Protein AF-A0A0Q5XQ16-F1 (afdb_monomer)

pLDDT: mean 74.92, std 11.75, range [42.72, 89.62]

Mean predicted aligned error: 15.64 Å

Structure (mmCIF, N/CA/C/O backbone):
data_AF-A0A0Q5XQ16-F1
#
_entry.id   AF-A0A0Q5XQ16-F1
#
loop_
_atom_site.group_PDB
_atom_site.id
_atom_site.type_symbol
_atom_site.label_atom_id
_atom_site.label_alt_id
_atom_site.label_comp_id
_atom_site.label_asym_id
_atom_site.label_entity_id
_atom_site.label_seq_id
_atom_site.pdbx_PDB_ins_code
_atom_site.Cartn_x
_atom_site.Cartn_y
_atom_site.Cartn_z
_atom_site.occupancy
_atom_site.B_iso_or_equiv
_atom_site.auth_seq_id
_atom_site.auth_comp_id
_atom_site.auth_asym_id
_atom_site.auth_atom_id
_atom_site.pdbx_PDB_model_num
ATOM 1 N N . MET A 1 1 ? -32.746 3.750 -24.068 1.00 51.59 1 MET A N 1
ATOM 2 C CA . MET A 1 1 ? -31.946 3.164 -22.970 1.00 51.59 1 MET A CA 1
ATOM 3 C C . MET A 1 1 ? -31.772 4.240 -21.916 1.00 51.59 1 MET A C 1
ATOM 5 O O . MET A 1 1 ? -31.330 5.321 -22.278 1.00 51.59 1 MET A O 1
ATOM 9 N N . GLN A 1 2 ? -32.197 4.005 -20.672 1.00 56.28 2 GLN A N 1
ATOM 10 C CA . GLN A 1 2 ? -31.946 4.974 -19.602 1.00 56.28 2 GLN A CA 1
ATOM 11 C C . GLN A 1 2 ? -30.434 5.040 -19.318 1.00 56.28 2 GLN A C 1
ATOM 13 O O . GLN A 1 2 ? -29.777 3.993 -19.353 1.00 56.28 2 GLN A O 1
ATOM 18 N N . PRO A 1 3 ? -29.868 6.236 -19.089 1.00 57.44 3 PRO A N 1
ATOM 19 C CA . PRO A 1 3 ? -28.460 6.374 -18.745 1.00 57.44 3 PRO A CA 1
ATOM 20 C C . PRO A 1 3 ? -28.181 5.654 -17.421 1.00 57.44 3 PRO A C 1
ATOM 22 O O . PRO A 1 3 ? -28.906 5.827 -16.442 1.00 57.44 3 PRO A O 1
ATOM 25 N N . LYS A 1 4 ? -27.141 4.815 -17.404 1.00 72.31 4 LYS A N 1
ATOM 26 C CA . LYS A 1 4 ? -26.694 4.118 -16.195 1.00 72.31 4 LYS A CA 1
ATOM 27 C C . LYS A 1 4 ? -26.033 5.133 -15.267 1.00 72.31 4 LYS A C 1
ATOM 29 O O . LYS A 1 4 ? -25.063 5.778 -15.659 1.00 72.31 4 LYS A O 1
ATOM 34 N N . TYR A 1 5 ? -26.566 5.276 -14.059 1.00 75.00 5 TYR A N 1
ATOM 35 C CA . TYR A 1 5 ? -25.925 6.040 -12.996 1.00 75.00 5 TYR A CA 1
ATOM 36 C C . TYR A 1 5 ? -24.895 5.155 -12.291 1.00 75.00 5 TYR A C 1
ATOM 38 O O . TYR A 1 5 ? -25.221 4.043 -11.875 1.00 75.00 5 TYR A O 1
ATOM 46 N N . PHE A 1 6 ? -23.669 5.657 -12.164 1.00 72.94 6 PHE A N 1
ATOM 47 C CA . PHE A 1 6 ? -22.601 5.010 -11.412 1.00 72.94 6 PHE A CA 1
ATOM 48 C C . PHE A 1 6 ? -22.315 5.863 -10.172 1.00 72.94 6 PHE A C 1
ATOM 50 O O . PHE A 1 6 ? -21.921 7.022 -10.329 1.00 72.94 6 PHE A O 1
ATOM 57 N N . PRO A 1 7 ? -22.548 5.347 -8.954 1.00 75.19 7 PRO A N 1
ATOM 58 C CA . PRO A 1 7 ? -22.198 6.072 -7.742 1.00 75.19 7 PRO A CA 1
ATOM 59 C C . PRO A 1 7 ? -20.679 6.242 -7.661 1.00 75.19 7 PRO A C 1
ATOM 61 O O . PRO A 1 7 ? -19.922 5.356 -8.056 1.00 75.19 7 PRO A O 1
ATOM 64 N N . ASN A 1 8 ? -20.236 7.388 -7.147 1.00 72.25 8 ASN A N 1
ATOM 65 C CA . ASN A 1 8 ? -18.822 7.615 -6.883 1.00 72.25 8 ASN A CA 1
ATOM 66 C C . ASN A 1 8 ? -18.423 6.825 -5.630 1.00 72.25 8 ASN A C 1
ATOM 68 O O . ASN A 1 8 ? -18.862 7.167 -4.533 1.00 72.25 8 ASN A O 1
ATOM 72 N N . ILE A 1 9 ? -17.633 5.769 -5.815 1.00 74.19 9 ILE A N 1
ATOM 73 C CA . ILE A 1 9 ? -17.096 4.940 -4.736 1.00 74.19 9 ILE A CA 1
ATOM 74 C C . ILE A 1 9 ? -15.613 5.279 -4.609 1.00 74.19 9 ILE A C 1
ATOM 76 O O . ILE A 1 9 ? -14.864 5.127 -5.573 1.00 74.19 9 ILE A O 1
ATOM 80 N N . THR A 1 10 ? -15.196 5.766 -3.443 1.00 67.50 10 THR A N 1
ATOM 81 C CA . THR A 1 10 ? -13.794 6.127 -3.190 1.00 67.50 10 THR A CA 1
ATOM 82 C C . THR A 1 10 ? -12.999 4.939 -2.648 1.00 67.50 10 THR A C 1
ATOM 84 O O . THR A 1 10 ? -13.558 4.048 -2.011 1.00 67.50 10 THR A O 1
ATOM 87 N N . GLU A 1 11 ? -11.678 4.937 -2.849 1.00 58.88 11 GLU A N 1
ATOM 88 C CA . GLU A 1 11 ? -10.779 3.890 -2.327 1.00 58.88 11 GLU A CA 1
ATOM 89 C C . GLU A 1 11 ? -10.905 3.725 -0.800 1.00 58.88 11 GLU A C 1
ATOM 91 O O . GLU A 1 11 ? -10.972 2.603 -0.301 1.00 58.88 11 GLU A O 1
ATOM 96 N N . ASP A 1 12 ? -11.066 4.830 -0.063 1.00 58.03 12 ASP A N 1
ATOM 97 C CA . ASP A 1 12 ? -11.301 4.832 1.389 1.00 58.03 12 ASP A CA 1
ATOM 98 C C . ASP A 1 12 ? -12.569 4.065 1.800 1.00 58.03 12 ASP A C 1
ATOM 100 O O . ASP A 1 12 ? -12.596 3.391 2.833 1.00 58.03 12 ASP A O 1
ATOM 104 N N . GLN A 1 13 ? -13.633 4.143 0.996 1.00 72.12 13 GLN A N 1
ATOM 105 C CA . GLN A 1 13 ? -14.878 3.421 1.264 1.00 72.12 13 GLN A CA 1
ATOM 106 C C . GLN A 1 13 ? -14.692 1.916 1.058 1.00 72.12 13 GLN A C 1
ATOM 108 O O . GLN A 1 13 ? -15.182 1.121 1.858 1.00 72.12 13 GLN A O 1
ATOM 113 N N . ILE A 1 14 ? -13.926 1.525 0.037 1.00 72.44 14 ILE A N 1
ATOM 114 C CA . ILE A 1 14 ? -13.592 0.121 -0.229 1.00 72.44 14 ILE A CA 1
ATOM 115 C C . ILE A 1 14 ? -12.706 -0.428 0.903 1.00 72.44 14 ILE A C 1
ATOM 117 O O . ILE A 1 14 ? -12.944 -1.534 1.389 1.00 72.44 14 ILE A O 1
ATOM 121 N N . LEU A 1 15 ? -11.735 0.358 1.385 1.00 60.81 15 LEU A N 1
ATOM 122 C CA . LEU A 1 15 ? -10.867 0.014 2.521 1.00 60.81 15 LEU A CA 1
ATOM 123 C C . LEU A 1 15 ? -11.667 -0.301 3.789 1.00 60.81 15 LEU A C 1
ATOM 125 O O . LEU A 1 15 ? -11.427 -1.315 4.451 1.00 60.81 15 LEU A O 1
ATOM 129 N N . LEU A 1 16 ? -12.638 0.553 4.116 1.00 70.94 16 LEU A N 1
ATOM 130 C CA . LEU A 1 16 ? -13.516 0.361 5.269 1.00 70.94 16 LEU A CA 1
ATOM 131 C C . LEU A 1 16 ? -14.350 -0.917 5.136 1.00 70.94 16 LEU A C 1
ATOM 133 O O . LEU A 1 16 ? -14.426 -1.698 6.084 1.00 70.94 16 LEU A O 1
ATOM 137 N N . MET A 1 17 ? -14.930 -1.160 3.958 1.00 80.12 17 MET A N 1
ATOM 138 C CA . MET A 1 17 ? -15.731 -2.360 3.698 1.00 80.12 17 MET A CA 1
ATOM 139 C C . MET A 1 17 ? -14.894 -3.642 3.805 1.00 80.12 17 MET A C 1
ATOM 141 O O . MET A 1 17 ? -15.342 -4.617 4.412 1.00 80.12 17 MET A O 1
ATOM 145 N N . ASN A 1 18 ? -13.660 -3.638 3.296 1.00 74.50 18 ASN A N 1
ATOM 146 C CA . ASN A 1 18 ? -12.765 -4.792 3.392 1.00 74.50 18 ASN A CA 1
ATOM 147 C C . ASN A 1 18 ? -12.318 -5.078 4.822 1.00 74.50 18 ASN A C 1
ATOM 149 O O . ASN A 1 18 ? -12.327 -6.238 5.233 1.00 74.50 18 ASN A O 1
ATOM 153 N N . ARG A 1 19 ? -12.012 -4.043 5.615 1.00 73.88 19 ARG A N 1
ATOM 154 C CA . ARG A 1 19 ? -11.683 -4.221 7.036 1.00 73.88 19 ARG A CA 1
ATOM 155 C C . ARG A 1 19 ? -12.818 -4.909 7.791 1.00 73.88 19 ARG A C 1
ATOM 157 O O . ARG A 1 19 ? -12.563 -5.865 8.512 1.00 73.88 19 ARG A O 1
ATOM 164 N N . VAL A 1 20 ? -14.057 -4.451 7.603 1.00 80.69 20 VAL A N 1
ATOM 165 C CA . VAL A 1 20 ? -15.229 -5.049 8.262 1.00 80.69 20 VAL A CA 1
ATOM 166 C C . VAL A 1 20 ? -15.417 -6.500 7.829 1.00 80.69 20 VAL A C 1
ATOM 168 O O . VAL A 1 20 ? -15.588 -7.376 8.670 1.00 80.69 20 VAL A O 1
ATOM 171 N N . THR A 1 21 ? -15.317 -6.770 6.527 1.00 80.94 21 THR A N 1
ATOM 172 C CA . THR A 1 21 ? -15.449 -8.130 5.982 1.00 80.94 21 THR A CA 1
ATOM 173 C C . THR A 1 21 ? -14.389 -9.076 6.565 1.00 80.94 21 THR A C 1
ATOM 175 O O . THR A 1 21 ? -14.695 -10.217 6.908 1.00 80.94 21 THR A O 1
ATOM 178 N N . ARG A 1 22 ? -13.158 -8.589 6.758 1.00 74.19 22 ARG A N 1
ATOM 179 C CA . ARG A 1 22 ? -12.059 -9.339 7.379 1.00 74.19 22 ARG A CA 1
ATOM 180 C C . ARG A 1 22 ? -12.289 -9.600 8.865 1.00 74.19 22 ARG A C 1
ATOM 182 O O . ARG A 1 22 ? -12.138 -10.735 9.301 1.00 74.19 22 ARG A O 1
ATOM 189 N N . SER A 1 23 ? -12.727 -8.598 9.626 1.00 78.31 23 SER A N 1
ATOM 190 C CA . SER A 1 23 ? -13.041 -8.779 11.048 1.00 78.31 23 SER A CA 1
ATOM 191 C C . SER A 1 23 ? -14.140 -9.822 11.283 1.00 78.31 23 SER A C 1
ATOM 193 O O . SER A 1 23 ? -14.107 -10.516 12.293 1.00 78.31 23 SER A O 1
ATOM 195 N N . ILE A 1 24 ? -15.069 -9.989 10.334 1.00 84.25 24 ILE A N 1
ATOM 196 C CA . ILE A 1 24 ? -16.086 -11.053 10.368 1.00 84.25 24 ILE A CA 1
ATOM 197 C C . ILE A 1 24 ? -15.477 -12.431 10.078 1.00 84.25 24 ILE A C 1
ATOM 199 O O . ILE A 1 24 ? -15.865 -13.416 10.702 1.00 84.25 24 ILE A O 1
ATOM 203 N N . ALA A 1 25 ? -14.537 -12.516 9.133 1.00 77.19 25 ALA A N 1
ATOM 204 C CA . ALA A 1 25 ? -13.850 -13.766 8.810 1.00 77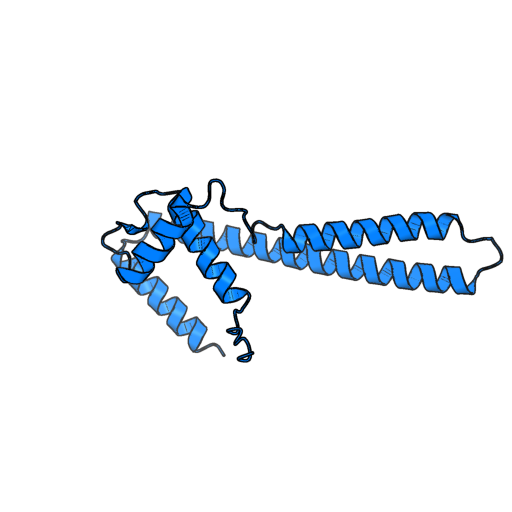.19 25 ALA A CA 1
ATOM 205 C C . ALA A 1 25 ? -12.937 -14.243 9.955 1.00 77.19 25 ALA A C 1
ATOM 207 O O . ALA A 1 25 ? -12.862 -15.439 10.223 1.00 77.19 25 ALA A O 1
ATOM 208 N N . GLU A 1 26 ? -12.264 -13.313 10.636 1.00 76.25 26 GLU A N 1
ATOM 209 C CA . GLU A 1 26 ? -11.388 -13.591 11.781 1.00 76.25 26 GLU A CA 1
ATOM 210 C C . GLU A 1 26 ? -12.182 -13.877 13.064 1.00 76.25 26 GLU A C 1
ATOM 212 O O . GLU A 1 26 ? -11.784 -14.724 13.864 1.00 76.25 26 GLU A O 1
ATOM 217 N N . ASN A 1 27 ? -13.323 -13.206 13.254 1.00 81.12 27 ASN A N 1
ATOM 218 C CA . ASN A 1 27 ? -14.219 -13.414 14.385 1.00 81.12 27 ASN A CA 1
ATOM 219 C C . ASN A 1 27 ? -15.689 -13.494 13.919 1.00 81.12 27 ASN A C 1
ATOM 221 O O . ASN A 1 27 ? -16.325 -12.459 13.698 1.00 81.12 27 ASN A O 1
ATOM 225 N N . PRO A 1 28 ? -16.278 -14.702 13.854 1.00 79.12 28 PRO A N 1
ATOM 226 C CA . PRO A 1 28 ? -17.673 -14.885 13.453 1.00 79.12 28 PRO A CA 1
ATOM 227 C C . PRO A 1 28 ? -18.703 -14.147 14.326 1.00 79.12 28 PRO A C 1
ATOM 229 O O . PRO A 1 28 ? -19.808 -13.868 13.860 1.00 79.12 28 PRO A O 1
ATOM 232 N N . GLU A 1 29 ? -18.368 -13.799 15.574 1.00 84.44 29 GLU A N 1
ATOM 233 C CA . GLU A 1 29 ? -19.252 -13.042 16.473 1.00 84.44 29 GLU A CA 1
ATOM 234 C C . GLU A 1 29 ? -19.086 -11.518 16.363 1.00 84.44 29 GLU A C 1
ATOM 236 O O . GLU A 1 29 ? -19.808 -10.776 17.025 1.00 84.44 29 GLU A O 1
ATOM 241 N N . TYR A 1 30 ? -18.206 -11.023 15.485 1.00 85.88 30 TYR A N 1
ATOM 242 C CA . TYR A 1 30 ? -17.887 -9.596 15.343 1.00 85.88 30 TYR A CA 1
ATOM 243 C C . TYR A 1 30 ? -19.119 -8.686 15.176 1.00 85.88 30 TYR A C 1
ATOM 245 O O . TYR A 1 30 ? -19.202 -7.617 15.778 1.00 85.88 30 TYR A O 1
ATOM 253 N N . LEU A 1 31 ? -20.118 -9.110 14.390 1.00 87.75 31 LEU A N 1
ATOM 254 C CA . LEU A 1 31 ? -21.359 -8.342 14.178 1.00 87.75 31 LEU A CA 1
ATOM 255 C C . LEU A 1 31 ? -22.375 -8.477 15.325 1.00 87.75 31 LEU A C 1
ATOM 257 O O . LEU A 1 31 ? -23.299 -7.660 15.434 1.00 87.75 31 LEU A O 1
ATOM 261 N N . ASN A 1 32 ? -22.213 -9.499 16.166 1.00 85.50 32 ASN A N 1
ATOM 262 C CA . ASN A 1 32 ? -23.091 -9.812 17.292 1.00 85.50 32 ASN A CA 1
ATOM 263 C C . ASN A 1 32 ? -22.587 -9.223 18.615 1.00 85.50 32 ASN A C 1
ATOM 265 O O . ASN A 1 32 ? -23.288 -9.325 19.621 1.00 85.50 32 ASN A O 1
ATOM 269 N N . ASP A 1 33 ? -21.419 -8.573 18.614 1.00 87.25 33 ASP A N 1
ATOM 270 C CA . ASP A 1 33 ? -20.896 -7.885 19.789 1.00 87.25 33 ASP A CA 1
ATOM 271 C C . ASP A 1 33 ? -21.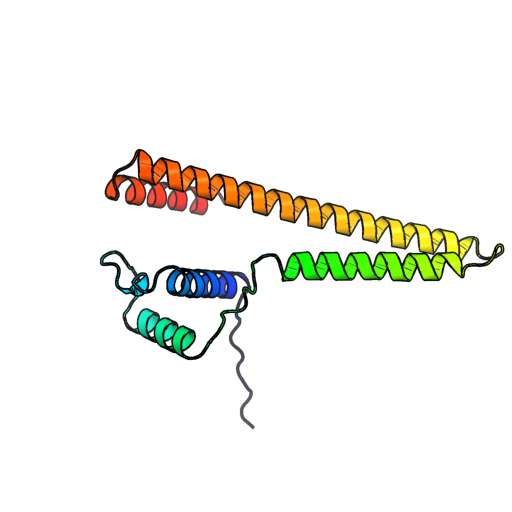917 -6.841 20.304 1.00 87.25 33 ASP A C 1
ATOM 273 O O . ASP A 1 33 ? -22.406 -6.017 19.514 1.00 87.25 33 ASP A O 1
ATOM 277 N N . PRO A 1 34 ? -22.245 -6.832 21.614 1.00 83.81 34 PRO A N 1
ATOM 278 C CA . PRO A 1 34 ? -23.155 -5.858 22.219 1.00 83.81 34 PRO A CA 1
ATOM 279 C C . PRO A 1 34 ? -22.774 -4.389 21.980 1.00 83.81 34 PRO A C 1
ATOM 281 O O . PRO A 1 34 ? -23.632 -3.512 22.068 1.00 83.81 34 PRO A O 1
ATOM 284 N N . LYS A 1 35 ? -21.501 -4.104 21.690 1.00 84.38 35 LYS A N 1
ATOM 285 C CA . LYS A 1 35 ? -20.963 -2.766 21.412 1.00 84.38 35 LYS A CA 1
ATOM 286 C C . LYS A 1 35 ? -20.906 -2.428 19.921 1.00 84.38 35 LYS A C 1
ATOM 288 O O . LYS A 1 35 ? -20.476 -1.330 19.574 1.00 84.38 35 LYS A O 1
ATOM 293 N N . CYS A 1 36 ? -21.320 -3.334 19.033 1.00 83.81 36 CYS A N 1
ATOM 294 C CA . CYS A 1 36 ? -21.308 -3.101 17.592 1.00 83.81 36 CYS A CA 1
ATOM 295 C C . CYS A 1 36 ? -22.241 -1.923 17.224 1.00 83.81 36 CYS A C 1
ATOM 297 O O . CYS A 1 36 ? -23.455 -2.029 17.416 1.00 83.81 36 CYS A O 1
ATOM 299 N N . PRO A 1 37 ? -21.720 -0.816 16.653 1.00 85.50 37 PRO A N 1
ATOM 300 C CA . PRO A 1 37 ? -22.510 0.386 16.371 1.00 85.50 37 PRO A CA 1
ATOM 301 C C . PRO A 1 37 ? -23.338 0.281 15.079 1.00 85.50 37 PRO A C 1
ATOM 303 O O . PRO A 1 37 ? -24.024 1.231 14.701 1.00 85.50 37 PRO A O 1
ATOM 306 N N . TYR A 1 38 ? -23.245 -0.838 14.355 1.00 87.00 38 TYR A N 1
ATOM 307 C CA . TYR A 1 38 ? -23.904 -1.012 13.065 1.00 87.00 38 TYR A CA 1
ATOM 308 C C . TYR A 1 38 ? -25.404 -1.242 13.217 1.00 87.00 38 TYR A C 1
ATOM 310 O O . TYR A 1 38 ? -25.864 -1.994 14.076 1.00 87.00 38 TYR A O 1
ATOM 318 N N . THR A 1 39 ? -26.174 -0.621 12.326 1.00 88.75 39 THR A N 1
ATOM 319 C CA . THR A 1 39 ? -27.610 -0.875 12.215 1.00 88.75 39 THR A CA 1
ATOM 320 C C . THR A 1 39 ? -27.861 -2.276 11.665 1.00 88.75 39 THR A C 1
ATOM 322 O O . THR A 1 39 ? -27.002 -2.854 10.995 1.00 88.75 39 THR A O 1
ATOM 325 N N . GLN A 1 40 ? -29.062 -2.815 11.890 1.00 84.06 40 GLN A N 1
ATOM 326 C CA . GLN A 1 40 ? -29.411 -4.154 11.408 1.00 84.06 40 GLN A CA 1
ATOM 327 C C . GLN A 1 40 ? -29.234 -4.291 9.887 1.00 84.06 40 GLN A C 1
ATOM 329 O O . GLN A 1 40 ? -28.665 -5.270 9.426 1.00 84.06 40 GLN A O 1
ATOM 334 N N . THR A 1 41 ? -29.589 -3.258 9.116 1.00 83.56 41 THR A N 1
ATOM 335 C CA . THR A 1 41 ? -29.397 -3.221 7.657 1.00 83.56 41 THR A CA 1
ATOM 336 C C . THR A 1 41 ? -27.934 -3.400 7.243 1.00 83.56 41 THR A C 1
ATOM 338 O O . THR A 1 41 ? -27.647 -4.079 6.262 1.00 83.56 41 THR A O 1
ATOM 341 N N . VAL A 1 42 ? -27.002 -2.795 7.984 1.00 83.44 42 VAL A N 1
ATOM 342 C CA . VAL A 1 42 ? -25.563 -2.904 7.705 1.00 83.44 42 VAL A CA 1
ATOM 343 C C . VAL A 1 42 ? -25.046 -4.288 8.096 1.00 83.44 42 VAL A C 1
ATOM 345 O O . VAL A 1 42 ? -24.258 -4.871 7.355 1.00 83.44 42 VAL A O 1
ATOM 348 N N . LYS A 1 43 ? -25.522 -4.843 9.218 1.00 87.25 43 LYS A N 1
ATOM 349 C CA . LYS A 1 43 ? -25.185 -6.211 9.636 1.00 87.25 43 LYS A CA 1
ATOM 350 C C . LYS A 1 43 ? -25.631 -7.229 8.587 1.00 87.25 43 LYS A C 1
ATOM 352 O O . LYS A 1 43 ? -24.806 -8.006 8.120 1.00 87.25 43 LYS A O 1
ATOM 357 N N . ASP A 1 44 ? -26.886 -7.147 8.149 1.00 84.94 44 ASP A N 1
ATOM 358 C CA . ASP A 1 44 ? -27.461 -8.054 7.152 1.00 84.94 44 ASP A CA 1
ATOM 359 C C . ASP A 1 44 ? -26.700 -7.985 5.817 1.00 84.94 44 ASP A C 1
ATOM 361 O O . ASP A 1 44 ? -26.411 -9.021 5.215 1.00 84.94 44 ASP A O 1
ATOM 365 N N . TYR A 1 45 ? -26.308 -6.776 5.390 1.00 84.56 45 TYR A N 1
ATOM 366 C CA . TYR A 1 45 ? -25.495 -6.564 4.190 1.00 84.56 45 TYR A CA 1
ATOM 367 C C . TYR A 1 45 ? -24.162 -7.326 4.259 1.00 84.56 45 TYR A C 1
ATOM 369 O O . TYR A 1 45 ? -23.845 -8.103 3.357 1.00 84.56 45 TYR A O 1
ATOM 377 N N . PHE A 1 46 ? -23.400 -7.159 5.344 1.00 85.19 46 PHE A N 1
ATOM 378 C CA . PHE A 1 46 ? -22.105 -7.827 5.491 1.00 85.19 46 PHE A CA 1
ATOM 379 C C . PHE A 1 46 ? -22.241 -9.338 5.709 1.00 85.19 46 PHE A C 1
ATOM 381 O O . PHE A 1 46 ? -21.462 -10.103 5.143 1.00 85.19 46 PHE A O 1
ATOM 388 N N . THR A 1 47 ? -23.250 -9.797 6.456 1.00 84.00 47 THR A N 1
ATOM 389 C CA . THR A 1 47 ? -23.529 -11.232 6.622 1.00 84.00 47 THR A CA 1
ATOM 390 C C . THR A 1 47 ? -23.831 -11.900 5.281 1.00 84.00 47 THR A C 1
ATOM 392 O O . THR A 1 47 ? -23.300 -12.972 4.988 1.00 84.00 47 THR A O 1
ATOM 395 N N . GLN A 1 48 ? -24.637 -11.258 4.431 1.00 82.00 48 GLN A N 1
ATOM 396 C CA . GLN A 1 48 ? -24.957 -11.774 3.102 1.00 82.00 48 GLN A CA 1
ATOM 397 C C . GLN A 1 48 ? -23.734 -11.775 2.175 1.00 82.00 48 GLN A C 1
ATOM 399 O O . GLN A 1 48 ? -23.547 -12.723 1.411 1.00 82.00 48 GLN A O 1
ATOM 404 N N . GLN A 1 49 ? -22.887 -10.747 2.262 1.00 76.50 49 GLN A N 1
ATOM 405 C CA . GLN A 1 49 ? -21.674 -10.632 1.455 1.00 76.50 49 GLN A CA 1
ATOM 406 C C . GLN A 1 49 ? -20.642 -11.710 1.830 1.00 76.50 49 GLN A C 1
ATOM 408 O O . GLN A 1 49 ? -20.095 -12.373 0.951 1.00 76.50 49 GLN A O 1
ATOM 413 N N . VAL A 1 50 ? -20.428 -11.966 3.123 1.00 73.50 50 VAL A N 1
ATOM 414 C CA . VAL A 1 50 ? -19.505 -13.016 3.592 1.00 73.50 50 VAL A CA 1
ATOM 415 C C . VAL A 1 50 ? -20.021 -14.414 3.232 1.00 73.50 50 VAL A C 1
ATOM 417 O O . VAL A 1 50 ? -19.247 -15.252 2.781 1.00 73.50 50 VAL A O 1
ATOM 420 N N . ALA A 1 51 ? -21.333 -14.657 3.323 1.00 71.25 51 ALA A N 1
ATOM 421 C CA . ALA A 1 51 ? -21.933 -15.942 2.947 1.00 71.25 51 ALA A CA 1
ATOM 422 C C . ALA A 1 51 ? -21.785 -16.284 1.450 1.00 71.25 51 ALA A C 1
ATOM 424 O O . ALA A 1 51 ? -21.802 -17.458 1.080 1.00 71.25 51 ALA A O 1
ATOM 425 N N . GLN A 1 52 ? -21.644 -15.275 0.585 1.00 65.62 52 GLN A N 1
ATOM 426 C CA . GLN A 1 52 ? -21.467 -15.453 -0.861 1.00 65.62 52 GLN A CA 1
ATOM 427 C C . GLN A 1 52 ? -19.999 -15.580 -1.290 1.00 65.62 52 GLN A C 1
ATOM 429 O O . GLN A 1 52 ? -19.733 -15.962 -2.430 1.00 65.62 52 GLN A O 1
ATOM 434 N N . THR A 1 53 ? -19.043 -15.292 -0.403 1.00 55.94 53 THR A N 1
ATOM 435 C CA . THR A 1 53 ? -17.627 -15.167 -0.767 1.00 55.94 53 THR A CA 1
ATOM 436 C C . THR A 1 53 ? -16.794 -16.206 -0.013 1.00 55.94 53 THR A C 1
ATOM 438 O O . THR A 1 53 ? -16.511 -16.049 1.167 1.00 55.94 53 THR A O 1
ATOM 441 N N . SER A 1 54 ? -16.384 -17.292 -0.683 1.00 53.78 54 SER A N 1
ATOM 442 C CA . SER A 1 54 ? -15.627 -18.396 -0.051 1.00 53.78 54 SER A CA 1
ATOM 443 C C . SER A 1 54 ? -14.162 -18.071 0.278 1.00 53.78 54 SER A C 1
ATOM 445 O O . SER A 1 54 ? -13.491 -18.858 0.936 1.00 53.78 54 SER A O 1
ATOM 447 N N . ALA A 1 55 ? -13.662 -16.924 -0.164 1.00 52.12 55 ALA A N 1
ATOM 448 C CA . ALA A 1 55 ? -12.394 -16.345 0.249 1.00 52.12 55 ALA A CA 1
ATOM 449 C C . ALA A 1 55 ? -12.494 -14.856 -0.062 1.00 52.12 55 ALA A C 1
ATOM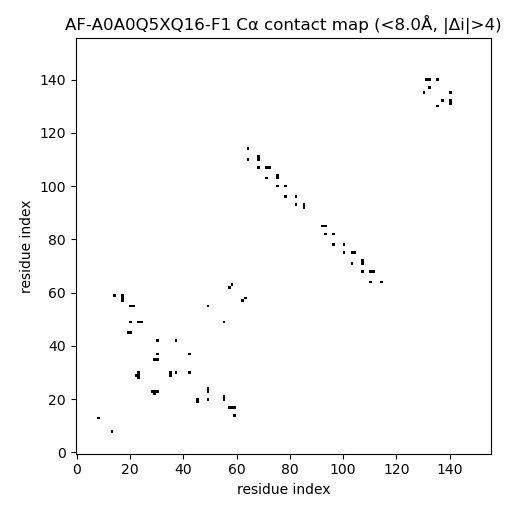 451 O O . ALA A 1 55 ? -12.682 -14.504 -1.224 1.00 52.12 55 ALA A O 1
ATOM 452 N N . VAL A 1 56 ? -12.443 -13.996 0.952 1.00 50.25 56 VAL A N 1
ATOM 453 C CA . VAL A 1 56 ? -12.363 -12.547 0.743 1.00 50.25 56 VAL A CA 1
ATOM 454 C C . VAL A 1 56 ? -10.960 -12.287 0.193 1.00 50.25 56 VAL A C 1
ATOM 456 O O . VAL A 1 56 ? -9.999 -12.488 0.937 1.00 50.25 56 VAL A O 1
ATOM 459 N N . PRO A 1 57 ? -10.794 -11.922 -1.092 1.00 46.66 57 PRO A N 1
ATOM 460 C CA . PRO A 1 57 ? -9.491 -11.527 -1.593 1.00 46.66 57 PRO A CA 1
ATOM 461 C C . PRO A 1 57 ? -9.139 -10.236 -0.870 1.00 46.66 57 PRO A C 1
ATOM 463 O O . PRO A 1 57 ? -9.920 -9.280 -0.889 1.00 46.66 57 PRO A O 1
ATOM 466 N N . ASP A 1 58 ? -8.002 -10.223 -0.190 1.00 49.91 58 ASP A N 1
ATOM 467 C CA . ASP A 1 58 ? -7.557 -9.023 0.483 1.00 49.91 58 ASP A CA 1
ATOM 468 C C . ASP A 1 58 ? -7.082 -8.010 -0.566 1.00 49.91 58 ASP A C 1
ATOM 470 O O . ASP A 1 58 ? -5.951 -8.034 -1.037 1.00 49.91 58 ASP A O 1
ATOM 474 N N . LEU A 1 59 ? -7.993 -7.119 -0.955 1.00 44.69 59 LEU A N 1
ATOM 475 C CA . LEU A 1 59 ? -7.729 -6.036 -1.902 1.00 44.69 59 LEU A CA 1
ATOM 476 C C . LEU A 1 59 ? -6.694 -5.027 -1.362 1.00 44.69 59 LEU A C 1
ATOM 478 O O . LEU A 1 59 ? -6.247 -4.175 -2.123 1.00 44.69 59 LEU A O 1
ATOM 482 N N . PHE A 1 60 ? -6.314 -5.091 -0.074 1.00 46.28 60 PHE A N 1
ATOM 483 C CA . PHE A 1 60 ? -5.421 -4.121 0.568 1.00 46.28 60 PHE A CA 1
ATOM 484 C C . PHE A 1 60 ? -4.298 -4.723 1.441 1.00 46.28 60 PHE A C 1
ATOM 486 O O . PHE A 1 60 ? -3.496 -3.954 1.985 1.00 46.28 60 PHE A O 1
ATOM 493 N N . GLU A 1 61 ? -4.142 -6.051 1.527 1.00 44.66 61 GLU A N 1
ATOM 494 C CA . GLU A 1 61 ? -2.906 -6.712 1.991 1.00 44.66 61 GLU A CA 1
ATOM 495 C C . GLU A 1 61 ? -1.832 -6.535 0.931 1.00 44.66 61 GLU A C 1
ATOM 497 O O . GLU A 1 61 ? -1.497 -7.431 0.168 1.00 44.66 61 GLU A O 1
ATOM 502 N N . GLY A 1 62 ? -1.296 -5.325 0.841 1.00 47.22 62 GLY A N 1
ATOM 503 C CA . GLY A 1 62 ? -0.147 -5.036 0.002 1.00 47.22 62 GLY A CA 1
ATOM 504 C C . GLY A 1 62 ? -0.351 -5.247 -1.498 1.00 47.22 62 GLY A C 1
ATOM 505 O O . GLY A 1 62 ? 0.533 -4.827 -2.222 1.00 47.22 62 GLY A O 1
ATOM 506 N N . ASP A 1 63 ? -1.450 -5.811 -2.001 1.00 47.44 63 ASP A N 1
ATOM 507 C CA . ASP A 1 63 ? -1.479 -6.351 -3.362 1.00 47.44 63 ASP A CA 1
ATOM 508 C C . ASP A 1 63 ? -1.450 -5.257 -4.434 1.00 47.44 63 ASP A C 1
ATOM 510 O O . ASP A 1 63 ? -0.773 -5.441 -5.434 1.00 47.44 63 ASP A O 1
ATOM 514 N N . ASP A 1 64 ? -2.021 -4.069 -4.206 1.00 52.50 64 ASP A N 1
ATOM 515 C CA . ASP A 1 64 ? -1.893 -2.952 -5.160 1.00 52.50 64 ASP A CA 1
ATOM 516 C C . ASP A 1 64 ? -0.495 -2.320 -5.161 1.00 52.50 64 ASP A C 1
ATOM 518 O O . ASP A 1 64 ? 0.051 -2.000 -6.217 1.00 52.50 64 ASP A O 1
ATOM 522 N N . VAL A 1 65 ? 0.141 -2.167 -3.994 1.00 54.81 65 VAL A N 1
ATOM 523 C CA . VAL A 1 65 ? 1.491 -1.581 -3.943 1.00 54.81 65 VAL A CA 1
ATOM 524 C C . VAL A 1 65 ? 2.547 -2.602 -4.360 1.00 54.81 65 VAL A C 1
ATOM 526 O O . VAL A 1 65 ? 3.446 -2.268 -5.121 1.00 54.81 65 VAL A O 1
ATOM 529 N N . VAL A 1 66 ? 2.387 -3.861 -3.960 1.00 58.66 66 VAL A N 1
ATOM 530 C CA . VAL A 1 66 ? 3.203 -4.998 -4.394 1.00 58.66 66 VAL A CA 1
ATOM 531 C C . VAL A 1 66 ? 2.973 -5.281 -5.881 1.00 58.66 66 VAL A C 1
ATOM 533 O O . VAL A 1 66 ? 3.925 -5.622 -6.580 1.00 58.66 66 VAL A O 1
ATOM 536 N N . ALA A 1 67 ? 1.764 -5.093 -6.424 1.00 62.56 67 ALA A N 1
ATOM 537 C CA . ALA A 1 67 ? 1.520 -5.171 -7.866 1.00 62.56 67 ALA A CA 1
ATOM 538 C C . ALA A 1 67 ? 2.215 -4.034 -8.616 1.00 62.56 67 ALA A C 1
ATOM 540 O O . ALA A 1 67 ? 2.850 -4.300 -9.637 1.00 62.56 67 ALA A O 1
ATOM 541 N N . ILE A 1 68 ? 2.158 -2.796 -8.114 1.00 65.88 68 ILE A N 1
ATOM 542 C CA . ILE A 1 68 ? 2.888 -1.660 -8.696 1.00 65.88 68 ILE A CA 1
ATOM 543 C C . ILE A 1 68 ? 4.404 -1.896 -8.621 1.00 65.88 68 ILE A C 1
ATOM 545 O O . ILE A 1 68 ? 5.098 -1.700 -9.616 1.00 65.88 68 ILE A O 1
ATOM 549 N N . GLU A 1 69 ? 4.928 -2.376 -7.492 1.00 68.81 69 GLU A N 1
ATOM 550 C CA . GLU A 1 69 ? 6.339 -2.752 -7.335 1.00 68.81 69 GLU A CA 1
ATOM 551 C C . GLU A 1 69 ? 6.737 -3.845 -8.334 1.00 68.81 69 GLU A C 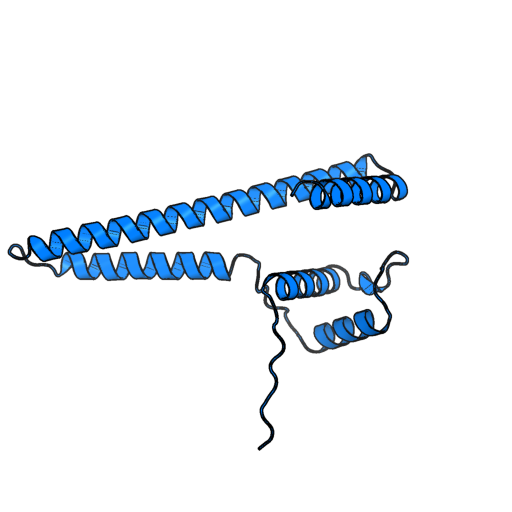1
ATOM 553 O O . GLU A 1 69 ? 7.728 -3.692 -9.046 1.00 68.81 69 GLU A O 1
ATOM 558 N N . ARG A 1 70 ? 5.934 -4.911 -8.471 1.00 73.12 70 ARG A N 1
ATOM 559 C CA . ARG A 1 70 ? 6.157 -5.983 -9.459 1.00 73.12 70 ARG A CA 1
ATOM 560 C C . ARG A 1 7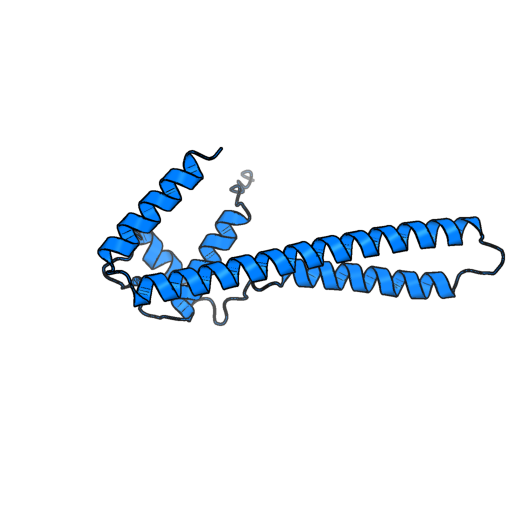0 ? 6.124 -5.460 -10.895 1.00 73.12 70 ARG A C 1
ATOM 562 O O . ARG A 1 70 ? 6.937 -5.889 -11.711 1.00 73.12 70 ARG A O 1
ATOM 569 N N . GLN A 1 71 ? 5.214 -4.542 -11.220 1.00 69.38 71 GLN A N 1
ATOM 570 C CA . GLN A 1 71 ? 5.126 -3.929 -12.549 1.00 69.38 71 GLN A CA 1
ATOM 571 C C . GLN A 1 71 ? 6.332 -3.030 -12.847 1.00 69.38 71 GLN A C 1
ATOM 573 O O . GLN A 1 71 ? 6.891 -3.116 -13.940 1.00 69.38 71 GLN A O 1
ATOM 578 N N . ILE A 1 72 ? 6.777 -2.214 -11.886 1.00 72.12 72 ILE A N 1
ATOM 579 C CA . ILE A 1 72 ? 7.981 -1.381 -12.028 1.00 72.12 72 ILE A CA 1
ATOM 580 C C . ILE A 1 72 ? 9.231 -2.264 -12.135 1.00 72.12 72 ILE A C 1
ATOM 582 O O . ILE A 1 72 ? 10.069 -2.025 -13.000 1.00 72.12 72 ILE A O 1
ATOM 586 N N . GLN A 1 73 ? 9.332 -3.326 -11.332 1.00 79.38 73 GLN A N 1
ATOM 587 C CA . GLN A 1 73 ? 10.429 -4.290 -11.413 1.00 79.38 73 GLN A CA 1
ATOM 588 C C . GLN A 1 73 ? 10.469 -4.985 -12.777 1.00 79.38 73 GLN A C 1
ATOM 590 O O . GLN A 1 73 ? 11.537 -5.129 -13.369 1.00 79.38 73 GLN A O 1
ATOM 595 N N . LYS A 1 74 ? 9.306 -5.373 -13.313 1.00 82.81 74 LYS A N 1
ATOM 596 C CA . LYS A 1 74 ? 9.201 -5.923 -14.666 1.00 82.81 74 LYS A CA 1
ATOM 597 C C . LYS A 1 74 ? 9.674 -4.914 -15.715 1.00 82.81 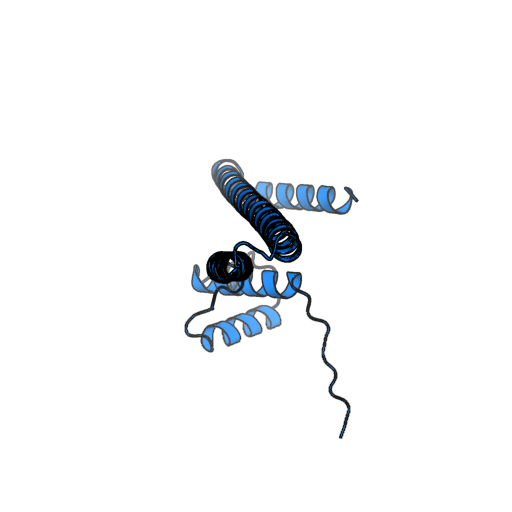74 LYS A C 1
ATOM 599 O O . LYS A 1 74 ? 10.479 -5.279 -16.560 1.00 82.81 74 LYS A O 1
ATOM 604 N N . LEU A 1 75 ? 9.246 -3.653 -15.625 1.00 76.94 75 LEU A N 1
ATOM 605 C CA . LEU A 1 75 ? 9.697 -2.591 -16.533 1.00 76.94 75 LEU A CA 1
ATOM 606 C C . LEU A 1 75 ? 11.211 -2.367 -16.467 1.00 76.94 75 LEU A C 1
ATOM 608 O O . LEU A 1 75 ? 11.830 -2.147 -17.503 1.00 76.94 75 LEU A O 1
ATOM 612 N N . ILE A 1 76 ? 11.812 -2.438 -15.277 1.00 84.31 76 ILE A N 1
ATOM 613 C CA . ILE A 1 76 ? 13.269 -2.358 -15.105 1.00 84.31 76 ILE A CA 1
ATOM 614 C C . ILE A 1 76 ? 13.953 -3.538 -15.803 1.00 84.31 76 ILE A C 1
ATOM 616 O O . ILE A 1 76 ? 14.916 -3.318 -16.534 1.00 84.31 76 ILE A O 1
ATOM 620 N N . ASN A 1 77 ? 13.444 -4.760 -15.635 1.00 87.69 77 ASN A N 1
ATOM 621 C CA . ASN A 1 77 ? 14.002 -5.950 -16.282 1.00 87.69 77 ASN A CA 1
ATOM 622 C C . ASN A 1 77 ? 13.874 -5.878 -17.815 1.00 87.69 77 ASN A C 1
ATOM 624 O O . ASN A 1 77 ? 14.838 -6.150 -18.528 1.00 87.69 77 ASN A O 1
ATOM 628 N N . ASP A 1 78 ? 12.711 -5.464 -18.326 1.00 84.69 78 ASP A N 1
ATOM 629 C CA . ASP A 1 78 ? 12.468 -5.278 -19.762 1.00 84.69 78 ASP A CA 1
ATOM 630 C C . ASP A 1 78 ? 13.417 -4.210 -20.340 1.00 84.69 78 ASP A C 1
ATOM 632 O O . ASP A 1 78 ? 13.991 -4.381 -21.419 1.00 84.69 78 ASP A O 1
ATOM 636 N N . LEU A 1 79 ? 13.653 -3.131 -19.584 1.00 86.12 79 LEU A N 1
ATOM 637 C CA . LEU A 1 79 ? 14.648 -2.113 -19.910 1.00 86.12 79 LEU A CA 1
ATOM 638 C C . LEU A 1 79 ? 16.066 -2.685 -19.908 1.00 86.12 79 LEU A C 1
ATOM 640 O O . LEU A 1 79 ? 16.827 -2.379 -20.816 1.00 86.12 79 LEU A O 1
ATOM 644 N N . GLU A 1 80 ? 16.447 -3.523 -18.948 1.00 87.00 80 GLU A N 1
ATOM 645 C CA . GLU A 1 80 ? 17.783 -4.128 -18.934 1.00 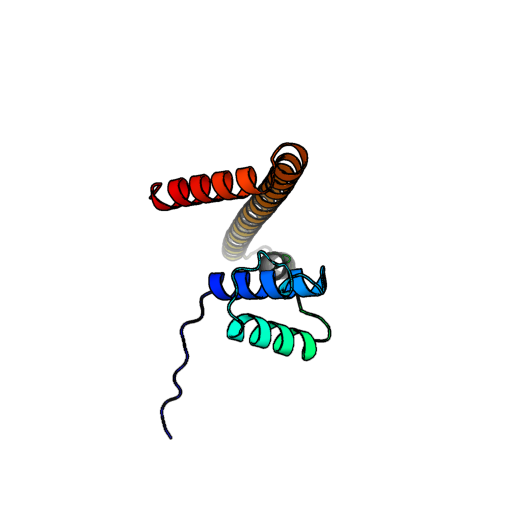87.00 80 GLU A CA 1
ATOM 646 C C . GLU A 1 80 ? 18.047 -5.000 -20.158 1.00 87.00 80 GLU A C 1
ATOM 648 O O . GLU A 1 80 ? 19.120 -4.895 -20.757 1.00 87.00 80 GLU A O 1
ATOM 653 N N . VAL A 1 81 ? 17.057 -5.789 -20.578 1.00 87.56 81 VAL A N 1
ATOM 654 C CA . VAL A 1 81 ? 17.122 -6.567 -21.821 1.00 87.56 81 VAL A CA 1
ATOM 655 C C . VAL A 1 81 ? 17.252 -5.638 -23.032 1.00 87.56 81 VAL A C 1
ATOM 657 O O . VAL A 1 81 ? 18.114 -5.855 -23.885 1.00 87.56 81 VAL A O 1
ATOM 660 N N . TYR A 1 82 ? 16.471 -4.554 -23.084 1.00 84.94 82 TYR A N 1
ATOM 661 C CA . TYR A 1 82 ? 16.601 -3.534 -24.127 1.00 84.94 82 TYR A CA 1
ATOM 662 C C . TYR A 1 82 ? 17.997 -2.889 -24.133 1.00 84.94 82 TYR A C 1
ATOM 664 O O . TYR A 1 82 ? 18.627 -2.772 -25.182 1.00 84.94 82 TYR A O 1
ATOM 672 N N . GLY A 1 83 ? 18.536 -2.542 -22.966 1.00 84.38 83 GLY A N 1
ATOM 673 C CA . GLY A 1 83 ? 19.859 -1.944 -22.816 1.00 84.38 83 GLY A CA 1
ATOM 674 C C . GLY A 1 83 ? 20.991 -2.852 -23.303 1.00 84.38 83 GLY A C 1
ATOM 675 O O . GLY A 1 83 ? 21.967 -2.352 -23.858 1.00 84.38 83 GLY A O 1
ATOM 676 N N . GLN A 1 84 ? 20.849 -4.173 -23.156 1.00 85.12 84 GLN A N 1
ATOM 677 C CA . GLN A 1 84 ? 21.790 -5.161 -23.704 1.00 85.12 84 GLN A CA 1
ATOM 678 C C . GLN A 1 84 ? 21.739 -5.247 -25.236 1.00 85.12 84 GLN A C 1
ATOM 680 O O . GLN A 1 84 ? 22.732 -5.625 -25.854 1.00 85.12 84 GLN A O 1
ATOM 685 N N . SER A 1 85 ? 20.613 -4.874 -25.852 1.00 84.00 85 SER A N 1
ATOM 686 C CA . SER A 1 85 ? 20.460 -4.837 -27.311 1.00 84.00 85 SER A CA 1
ATOM 687 C C . SER A 1 85 ? 21.000 -3.556 -27.966 1.00 84.00 85 SER A C 1
ATOM 689 O O . SER A 1 85 ? 21.146 -3.519 -29.187 1.00 84.00 85 SER A O 1
ATOM 691 N N . LEU A 1 86 ? 21.339 -2.524 -27.178 1.00 83.88 86 LEU A N 1
ATOM 692 C CA . LEU A 1 86 ? 21.858 -1.250 -27.690 1.00 83.88 86 LEU A CA 1
ATOM 693 C C . LEU A 1 86 ? 23.305 -1.379 -28.193 1.00 83.88 86 LEU A C 1
ATOM 695 O O . LEU A 1 86 ? 24.224 -1.733 -27.444 1.00 83.88 86 LEU A O 1
ATOM 699 N N . GLY A 1 87 ? 23.529 -1.001 -29.452 1.00 80.56 87 GLY A N 1
ATOM 700 C CA . GLY A 1 87 ? 24.832 -1.055 -30.109 1.00 80.56 87 GLY A CA 1
ATOM 701 C C . GLY A 1 87 ? 25.828 -0.015 -29.585 1.00 80.56 87 GLY A C 1
ATOM 702 O O . GLY A 1 87 ? 25.510 0.887 -28.808 1.00 80.56 87 GLY A O 1
ATOM 703 N N . ALA A 1 88 ? 27.095 -0.118 -29.995 1.00 71.38 88 ALA A N 1
ATOM 704 C CA . ALA A 1 88 ? 28.140 0.833 -29.591 1.00 71.38 88 ALA A CA 1
ATOM 705 C C . ALA A 1 88 ? 27.931 2.261 -30.147 1.00 71.38 88 ALA A C 1
ATOM 707 O O . ALA A 1 88 ? 28.471 3.205 -29.576 1.00 71.38 88 ALA A O 1
ATOM 708 N N . GLY A 1 89 ? 27.137 2.423 -31.214 1.00 71.75 89 GLY A N 1
ATOM 709 C CA . GLY A 1 89 ? 26.879 3.706 -31.881 1.00 71.75 89 GLY A CA 1
ATOM 710 C C . GLY A 1 89 ? 25.772 4.565 -31.259 1.00 71.75 89 GLY A C 1
ATOM 711 O O . GLY A 1 89 ? 25.720 5.766 -31.516 1.00 71.75 89 GLY A O 1
ATOM 712 N N . ASP A 1 90 ? 24.932 3.999 -30.392 1.00 78.12 90 ASP A N 1
ATOM 713 C CA . ASP A 1 90 ? 23.667 4.632 -29.993 1.00 78.12 90 ASP A CA 1
ATOM 714 C C . ASP A 1 90 ? 23.809 5.455 -28.703 1.00 78.12 90 ASP A C 1
ATOM 716 O O . ASP A 1 90 ? 23.096 5.259 -27.720 1.00 78.12 90 ASP A O 1
ATOM 720 N N . ALA A 1 91 ? 24.770 6.385 -28.663 1.00 81.56 91 ALA A N 1
ATOM 721 C CA . ALA A 1 91 ? 25.077 7.167 -27.457 1.00 81.56 91 ALA A CA 1
ATOM 722 C C . ALA A 1 91 ? 23.874 7.986 -26.939 1.00 81.56 91 ALA A C 1
ATOM 724 O O . ALA A 1 91 ? 23.668 8.090 -25.728 1.00 81.56 91 ALA A O 1
ATOM 725 N N . SER A 1 92 ? 23.059 8.529 -27.851 1.00 86.00 92 SER A N 1
ATOM 726 C CA . SER A 1 92 ? 21.833 9.267 -27.514 1.00 86.00 92 SER A CA 1
ATOM 727 C C . SER A 1 92 ? 20.764 8.352 -26.904 1.00 86.00 92 SER A C 1
ATOM 729 O O . SER A 1 92 ? 20.174 8.677 -25.872 1.00 86.00 92 SER A O 1
ATOM 731 N N . GLU A 1 93 ? 20.561 7.164 -27.481 1.00 83.75 93 GLU A N 1
ATOM 732 C CA . GLU A 1 93 ? 19.586 6.193 -26.975 1.00 83.75 93 GLU A CA 1
ATOM 733 C C . GLU A 1 93 ? 20.031 5.583 -25.647 1.00 83.75 93 GLU A C 1
ATOM 735 O O . GLU A 1 93 ? 19.214 5.431 -24.744 1.00 83.75 93 GLU A O 1
ATOM 740 N N . LYS A 1 94 ? 21.334 5.328 -25.471 1.00 84.88 94 LYS A N 1
ATOM 741 C CA . LYS A 1 94 ? 21.908 4.908 -24.184 1.00 84.88 94 LYS A CA 1
ATOM 742 C C . LYS A 1 94 ? 21.679 5.950 -23.100 1.00 84.88 94 LYS A C 1
ATOM 744 O O . LYS A 1 94 ? 21.292 5.599 -21.988 1.00 84.88 94 LYS A O 1
ATOM 749 N N . LEU A 1 95 ? 21.874 7.231 -23.410 1.00 88.06 95 LEU A N 1
ATOM 750 C CA . LEU A 1 95 ? 21.605 8.307 -22.460 1.00 88.06 95 LEU A CA 1
ATOM 751 C C . LEU A 1 95 ? 20.122 8.352 -22.064 1.00 88.06 95 LEU A C 1
ATOM 753 O O . LEU A 1 95 ? 19.811 8.486 -20.880 1.00 88.06 95 LEU A O 1
ATOM 757 N N . GLN A 1 96 ? 19.211 8.219 -23.031 1.00 88.12 96 GLN A N 1
ATOM 758 C CA . GLN A 1 96 ? 17.774 8.191 -22.760 1.00 88.12 96 GLN A CA 1
ATOM 759 C C . GLN A 1 96 ? 17.375 6.958 -21.939 1.00 88.12 96 GLN A C 1
ATOM 761 O O . GLN A 1 96 ? 16.638 7.082 -20.963 1.00 88.12 96 GLN A O 1
ATOM 766 N N . TYR A 1 97 ? 17.934 5.797 -22.275 1.00 89.12 97 TYR A N 1
ATOM 767 C CA . TYR A 1 97 ? 17.785 4.552 -21.532 1.00 89.12 97 TYR A CA 1
ATOM 768 C C . TYR A 1 97 ? 18.179 4.716 -20.056 1.00 89.12 97 TYR A C 1
ATOM 770 O O . TYR A 1 97 ? 17.377 4.411 -19.173 1.00 89.12 97 TYR A O 1
ATOM 778 N N . PHE A 1 98 ? 19.367 5.263 -19.769 1.00 86.00 98 PHE A N 1
ATOM 779 C CA . PHE A 1 98 ? 19.817 5.477 -18.390 1.00 86.00 98 PHE A CA 1
ATOM 780 C C . PHE A 1 98 ? 18.923 6.458 -17.625 1.00 86.00 98 PHE A C 1
ATOM 782 O O . PHE A 1 98 ? 18.622 6.222 -16.456 1.00 86.00 98 PHE A O 1
ATOM 789 N N . LYS A 1 99 ? 18.449 7.530 -18.275 1.00 89.62 99 LYS A N 1
ATOM 790 C CA . LYS A 1 99 ? 17.513 8.482 -17.654 1.00 89.62 99 LYS A CA 1
ATOM 791 C C . LYS A 1 99 ? 16.189 7.820 -17.280 1.00 89.62 99 LYS A C 1
ATOM 793 O O . LYS A 1 99 ? 15.720 7.986 -16.156 1.00 89.62 99 LYS A O 1
ATOM 798 N N . THR A 1 100 ? 15.603 7.055 -18.200 1.00 87.81 100 THR A N 1
ATOM 799 C CA . THR A 1 100 ? 14.349 6.336 -17.947 1.00 87.81 100 THR A CA 1
ATOM 800 C C . THR A 1 100 ? 14.532 5.279 -16.859 1.00 87.81 100 THR A C 1
ATOM 802 O O . THR A 1 100 ? 13.710 5.207 -15.948 1.00 87.81 100 THR A O 1
ATOM 805 N N . LYS A 1 101 ? 15.634 4.518 -16.894 1.00 86.56 101 LYS A N 1
ATOM 806 C CA . LYS A 1 101 ? 15.965 3.531 -15.860 1.00 86.56 101 LYS A CA 1
ATOM 807 C C . LYS A 1 101 ? 16.074 4.177 -14.476 1.00 86.56 101 LYS A C 1
ATOM 809 O O . LYS A 1 101 ? 15.433 3.703 -13.543 1.00 86.56 101 LYS A O 1
ATOM 814 N N . ASN A 1 102 ? 16.820 5.276 -14.349 1.00 88.75 102 ASN A N 1
ATOM 815 C CA . ASN A 1 102 ? 16.972 5.976 -13.071 1.00 88.75 102 ASN A CA 1
ATOM 816 C C . ASN A 1 102 ? 15.629 6.487 -12.534 1.00 88.75 102 ASN A C 1
ATOM 818 O O . ASN A 1 102 ? 15.326 6.267 -11.367 1.00 88.75 102 ASN A O 1
ATOM 822 N N . SER A 1 103 ? 14.783 7.071 -13.388 1.00 89.00 103 SER A N 1
ATOM 823 C CA . SER A 1 103 ? 13.458 7.552 -12.969 1.00 89.00 103 SER A CA 1
ATOM 824 C C . SER A 1 103 ? 12.550 6.429 -12.449 1.00 89.00 103 SER A C 1
ATOM 826 O O . SER A 1 103 ? 11.789 6.628 -11.501 1.00 89.00 103 SER A O 1
ATOM 828 N N . LEU A 1 104 ? 12.625 5.234 -13.042 1.00 82.38 104 LEU A N 1
ATOM 829 C CA . LEU A 1 104 ? 11.868 4.076 -12.561 1.00 82.38 104 LEU A CA 1
ATOM 830 C C . LEU A 1 104 ? 12.399 3.544 -11.228 1.00 82.38 104 LEU A C 1
ATOM 832 O O . LEU A 1 104 ? 11.598 3.188 -10.367 1.00 82.38 104 LEU A O 1
ATOM 836 N N . ILE A 1 105 ? 13.720 3.536 -11.032 1.00 86.31 105 ILE A N 1
ATOM 837 C CA . ILE A 1 105 ? 14.342 3.150 -9.757 1.00 86.31 105 ILE A CA 1
ATOM 838 C C . ILE A 1 105 ? 13.943 4.126 -8.643 1.00 86.31 105 ILE A C 1
ATOM 840 O O . ILE A 1 105 ? 13.552 3.691 -7.565 1.00 86.31 105 ILE A O 1
ATOM 844 N N . GLU A 1 106 ? 13.970 5.434 -8.902 1.00 89.12 106 GLU A N 1
ATOM 845 C CA . GLU A 1 106 ? 13.524 6.452 -7.941 1.00 89.12 106 GLU A CA 1
ATOM 846 C C . GLU A 1 106 ? 12.053 6.256 -7.544 1.00 89.12 106 GLU A C 1
ATOM 848 O O . GLU A 1 106 ? 11.708 6.316 -6.363 1.00 89.12 106 GLU A O 1
ATOM 853 N N . LYS A 1 107 ? 11.179 5.954 -8.515 1.00 83.25 107 LYS A N 1
ATOM 854 C CA . LYS A 1 107 ? 9.768 5.632 -8.243 1.00 83.25 107 LYS A CA 1
ATOM 855 C C . LYS A 1 107 ? 9.610 4.357 -7.416 1.00 83.25 107 LYS A C 1
ATOM 857 O O . LYS A 1 107 ? 8.763 4.325 -6.526 1.00 83.25 107 LYS A O 1
ATOM 862 N N . LEU A 1 108 ? 10.408 3.324 -7.693 1.00 79.88 108 LEU A N 1
ATOM 863 C CA . LEU A 1 108 ? 10.399 2.083 -6.918 1.00 79.88 108 LEU A CA 1
ATOM 864 C C . LEU A 1 108 ? 10.801 2.342 -5.462 1.00 79.88 108 LEU A C 1
ATOM 866 O O . LEU A 1 108 ? 10.091 1.921 -4.554 1.00 79.88 108 LEU A O 1
ATOM 870 N N . LEU A 1 109 ? 11.888 3.087 -5.244 1.00 81.12 109 LEU A N 1
ATOM 871 C CA . LEU A 1 109 ? 12.363 3.456 -3.908 1.00 81.12 109 LEU A CA 1
ATOM 872 C C . LEU A 1 109 ? 11.312 4.259 -3.137 1.00 81.12 109 LEU A C 1
ATOM 874 O O . LEU A 1 109 ? 10.995 3.919 -2.001 1.00 81.12 109 LEU A O 1
ATOM 878 N N . SER A 1 110 ? 10.706 5.262 -3.776 1.00 82.81 110 SER A N 1
ATOM 879 C CA . SER A 1 110 ? 9.642 6.062 -3.160 1.00 82.81 110 SER A CA 1
ATOM 880 C C . SER A 1 110 ? 8.436 5.209 -2.742 1.00 82.81 110 SER A C 1
ATOM 882 O O . SER A 1 110 ? 7.876 5.399 -1.659 1.00 82.81 110 SER A O 1
ATOM 884 N N . ASN A 1 111 ? 8.057 4.224 -3.561 1.00 76.56 111 ASN A N 1
ATOM 885 C CA . ASN A 1 111 ? 6.996 3.284 -3.206 1.00 76.56 111 ASN A CA 1
ATOM 886 C C 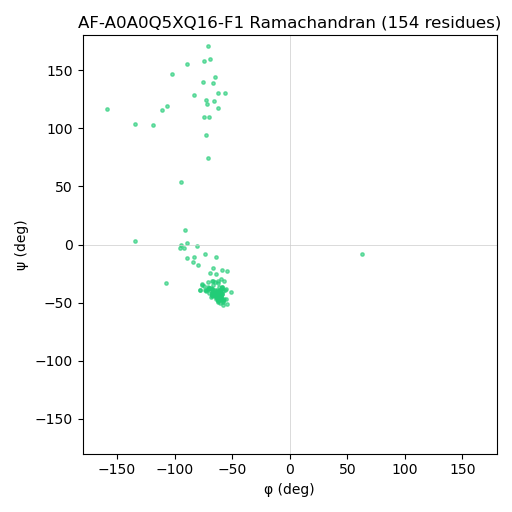. ASN A 1 111 ? 7.400 2.369 -2.042 1.00 76.56 111 ASN A C 1
ATOM 888 O O . ASN A 1 111 ? 6.613 2.216 -1.108 1.00 76.56 111 ASN A O 1
ATOM 892 N N . MET A 1 112 ? 8.625 1.836 -2.034 1.00 74.38 112 MET A N 1
ATOM 893 C CA . MET A 1 112 ? 9.127 1.011 -0.929 1.00 74.38 112 MET A CA 1
ATOM 894 C C . MET A 1 112 ? 9.153 1.769 0.404 1.00 74.38 112 MET A C 1
ATOM 896 O O . MET A 1 112 ? 8.777 1.220 1.444 1.00 74.38 112 MET A O 1
ATOM 900 N N . GLU A 1 113 ? 9.566 3.036 0.391 1.00 79.50 113 GLU A N 1
ATOM 901 C CA . GLU A 1 113 ? 9.529 3.907 1.568 1.00 79.50 113 GLU A CA 1
ATOM 902 C C . GLU A 1 113 ? 8.094 4.100 2.062 1.00 79.50 113 GLU A C 1
ATOM 904 O O . GLU A 1 113 ? 7.819 3.959 3.256 1.00 79.50 113 GLU A O 1
ATOM 909 N N . ARG A 1 114 ? 7.147 4.348 1.147 1.00 77.81 114 ARG A N 1
ATOM 910 C CA . ARG A 1 114 ? 5.723 4.465 1.482 1.00 77.81 114 ARG A CA 1
ATOM 911 C C . ARG A 1 114 ? 5.184 3.181 2.114 1.00 77.81 114 ARG A C 1
ATOM 913 O O . ARG A 1 114 ? 4.512 3.260 3.140 1.00 77.81 114 ARG A O 1
ATOM 920 N N . VAL A 1 115 ? 5.487 2.011 1.549 1.00 71.88 115 VAL A N 1
ATOM 921 C CA . VAL A 1 115 ? 5.075 0.709 2.106 1.00 71.88 115 VAL A CA 1
ATOM 922 C C . VAL A 1 115 ? 5.665 0.494 3.489 1.00 71.88 115 VAL A C 1
ATOM 924 O O . VAL A 1 115 ? 4.952 0.095 4.408 1.00 71.88 115 VAL A O 1
ATOM 927 N N . THR A 1 116 ? 6.957 0.767 3.650 1.00 71.69 116 THR A N 1
ATOM 928 C CA . THR A 1 116 ? 7.653 0.597 4.928 1.00 71.69 116 THR A CA 1
ATOM 929 C C . THR A 1 116 ? 7.033 1.492 5.996 1.00 71.69 116 THR A C 1
ATOM 931 O O . THR A 1 116 ? 6.699 1.013 7.076 1.00 71.69 116 THR A O 1
ATOM 934 N N . ASN A 1 117 ? 6.769 2.758 5.671 1.00 71.31 117 ASN A N 1
ATOM 935 C CA . ASN A 1 117 ? 6.090 3.682 6.575 1.00 71.31 117 ASN A CA 1
ATOM 936 C C . ASN A 1 117 ? 4.678 3.208 6.940 1.00 71.31 117 ASN A C 1
ATOM 938 O O . ASN A 1 117 ? 4.302 3.257 8.108 1.00 71.31 117 ASN A O 1
ATOM 942 N N . LEU A 1 118 ? 3.903 2.700 5.978 1.00 71.44 118 LEU A N 1
ATOM 943 C CA . LEU A 1 118 ? 2.575 2.143 6.255 1.00 71.44 118 LEU A CA 1
ATOM 944 C C . LEU A 1 118 ? 2.643 0.927 7.189 1.00 71.44 118 LEU A C 1
ATOM 946 O O . LEU A 1 118 ? 1.827 0.820 8.105 1.00 71.44 118 LEU A O 1
ATOM 950 N N . LYS A 1 119 ? 3.624 0.038 6.994 1.00 70.38 119 LYS A N 1
ATOM 951 C CA . LYS A 1 119 ? 3.860 -1.110 7.882 1.00 70.38 119 LYS A CA 1
ATOM 952 C C . LYS A 1 119 ? 4.213 -0.656 9.294 1.00 70.38 119 LYS A C 1
ATOM 954 O O . LYS A 1 119 ? 3.558 -1.096 10.230 1.00 70.38 119 LYS A O 1
ATOM 959 N N . LEU A 1 120 ? 5.156 0.277 9.432 1.00 70.31 120 LEU A N 1
ATOM 960 C CA . LEU A 1 120 ? 5.554 0.834 10.727 1.00 70.31 120 LEU A CA 1
ATOM 961 C C . LEU A 1 120 ? 4.379 1.504 11.449 1.00 70.31 120 LEU A C 1
ATOM 963 O O . LEU A 1 120 ? 4.207 1.315 12.649 1.00 70.31 120 LEU A O 1
ATOM 967 N N . ILE A 1 121 ? 3.536 2.252 10.730 1.00 71.88 121 ILE A N 1
ATOM 968 C CA . ILE A 1 121 ? 2.343 2.888 11.308 1.00 71.88 121 ILE A CA 1
ATOM 969 C C . ILE A 1 121 ? 1.331 1.836 11.774 1.00 71.88 121 ILE A C 1
ATOM 971 O O . ILE A 1 121 ? 0.747 1.989 12.846 1.00 71.88 121 ILE A O 1
ATOM 975 N N . ASN A 1 122 ? 1.100 0.781 10.990 1.00 65.62 122 ASN A N 1
ATOM 976 C CA . ASN A 1 122 ? 0.181 -0.291 11.375 1.00 65.62 122 ASN A CA 1
ATOM 977 C C . ASN A 1 122 ? 0.706 -1.106 12.560 1.00 65.62 122 ASN A C 1
ATOM 979 O O . ASN A 1 122 ? -0.062 -1.416 13.469 1.00 65.62 122 ASN A O 1
ATOM 983 N N . GLU A 1 123 ? 1.999 -1.414 12.581 1.00 71.38 123 GLU A N 1
ATOM 984 C CA . GLU A 1 123 ? 2.649 -2.090 13.701 1.00 71.38 123 GLU A CA 1
ATOM 985 C C . GLU A 1 123 ? 2.558 -1.233 14.966 1.00 71.38 123 GLU A C 1
ATOM 987 O O . GLU A 1 123 ? 2.049 -1.693 15.985 1.00 71.38 123 GLU A O 1
ATOM 992 N N . PHE A 1 124 ? 2.913 0.051 14.872 1.00 74.81 124 PHE A N 1
ATOM 993 C CA . PHE A 1 124 ? 2.762 1.001 15.970 1.00 74.81 124 PHE A CA 1
ATOM 994 C C . PHE A 1 124 ? 1.319 1.064 16.483 1.00 74.81 124 PHE A C 1
ATOM 996 O O . PHE A 1 124 ? 1.093 0.972 17.686 1.00 74.81 124 PHE A O 1
ATOM 1003 N N . ARG A 1 125 ? 0.327 1.169 15.588 1.00 71.94 125 ARG A N 1
ATOM 1004 C CA . ARG A 1 125 ? -1.096 1.154 15.970 1.00 71.94 125 ARG A CA 1
ATOM 1005 C C . ARG A 1 125 ? -1.477 -0.128 16.699 1.00 71.94 125 ARG A C 1
ATOM 1007 O O . ARG A 1 125 ? -2.190 -0.052 17.691 1.00 71.94 125 ARG A O 1
ATOM 1014 N N . SER A 1 126 ? -1.001 -1.272 16.221 1.00 70.69 126 SER A N 1
ATOM 1015 C CA . SER A 1 126 ? -1.297 -2.573 16.825 1.00 70.69 126 SER A CA 1
ATOM 1016 C C . SER A 1 126 ? -0.716 -2.667 18.235 1.00 70.69 126 SER A C 1
ATOM 1018 O O . SER A 1 126 ? -1.430 -3.033 19.161 1.00 70.69 126 SER A O 1
ATOM 1020 N N . VAL A 1 127 ? 0.536 -2.237 18.420 1.00 80.56 127 VAL A N 1
ATOM 1021 C CA . VAL A 1 127 ? 1.182 -2.183 19.740 1.00 80.56 127 VAL A CA 1
ATOM 1022 C C . VAL A 1 127 ? 0.462 -1.211 20.679 1.00 80.56 127 VAL A C 1
ATOM 1024 O O . VAL A 1 127 ? 0.249 -1.522 21.847 1.00 80.56 127 VAL A O 1
ATOM 1027 N N . VAL A 1 128 ? 0.045 -0.040 20.186 1.00 81.19 128 VAL A N 1
ATOM 1028 C CA . VAL A 1 128 ? -0.715 0.926 20.994 1.00 81.19 128 VAL A CA 1
ATOM 1029 C C . VAL A 1 128 ? -2.054 0.344 21.435 1.00 81.19 128 VAL A C 1
ATOM 1031 O O . VAL A 1 128 ? -2.386 0.457 22.609 1.00 81.19 128 VAL A O 1
ATOM 1034 N N . ILE A 1 129 ? -2.804 -0.295 20.532 1.00 76.81 129 ILE A N 1
ATOM 1035 C CA . ILE A 1 129 ? -4.076 -0.950 20.872 1.00 76.81 129 ILE A CA 1
ATOM 1036 C C . ILE A 1 129 ? -3.843 -2.052 2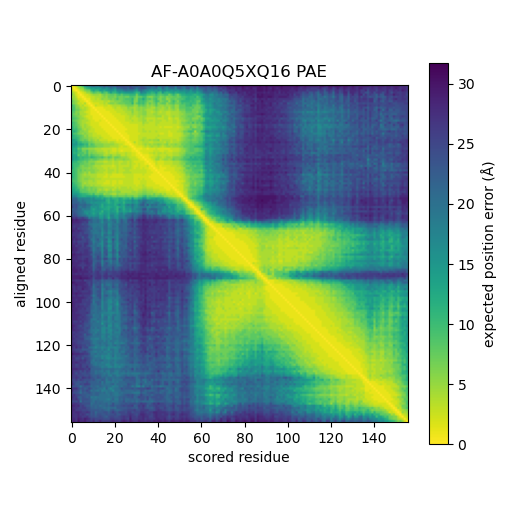1.907 1.00 76.81 129 ILE A C 1
ATOM 1038 O O . ILE A 1 129 ? -4.556 -2.100 22.901 1.00 76.81 129 ILE A O 1
ATOM 1042 N N . GLN A 1 130 ? -2.798 -2.863 21.737 1.00 79.06 130 GLN A N 1
ATOM 1043 C CA . GLN A 1 130 ? -2.445 -3.891 22.710 1.00 79.06 130 GLN A CA 1
ATOM 1044 C C . GLN A 1 130 ? -2.186 -3.295 24.104 1.00 79.06 130 GLN A C 1
ATOM 1046 O O . GLN A 1 130 ? -2.760 -3.753 25.087 1.00 79.06 130 GLN A O 1
ATOM 1051 N N . PHE A 1 131 ? -1.378 -2.235 24.210 1.00 83.69 131 PHE A N 1
ATOM 1052 C CA . PHE A 1 131 ? -1.149 -1.573 25.499 1.00 83.69 131 PHE A CA 1
ATOM 1053 C C . PHE A 1 131 ? -2.404 -0.914 26.067 1.00 83.69 131 PHE A C 1
ATOM 1055 O O . PHE A 1 131 ? -2.571 -0.852 27.285 1.00 83.69 131 PHE A O 1
ATOM 1062 N N . MET A 1 132 ? -3.289 -0.411 25.207 1.00 79.56 132 MET A N 1
ATOM 1063 C CA . MET A 1 132 ? -4.579 0.106 25.643 1.00 79.56 132 MET A CA 1
ATOM 1064 C C . MET A 1 132 ? -5.434 -1.003 26.254 1.00 79.56 132 MET A C 1
ATOM 1066 O O . MET A 1 132 ? -5.979 -0.787 27.329 1.00 79.56 132 MET A O 1
ATOM 1070 N N . ASP A 1 133 ? -5.501 -2.178 25.633 1.00 78.56 133 ASP A N 1
ATOM 1071 C CA . ASP A 1 133 ? -6.258 -3.319 26.155 1.00 78.56 133 ASP A CA 1
ATOM 1072 C C . ASP A 1 133 ? -5.657 -3.879 27.458 1.00 78.56 133 ASP A C 1
ATOM 1074 O O . ASP A 1 133 ? -6.388 -4.352 28.327 1.00 78.56 133 ASP A O 1
ATOM 1078 N N . GLU A 1 134 ? -4.333 -3.801 27.627 1.00 82.31 134 GLU A N 1
ATOM 1079 C CA . GLU A 1 134 ? -3.637 -4.266 28.835 1.00 82.31 134 GLU A CA 1
ATOM 1080 C C . GLU A 1 134 ? -3.787 -3.313 30.035 1.00 82.31 134 GLU A C 1
ATOM 1082 O O . GLU A 1 134 ? -3.823 -3.763 31.183 1.00 82.31 134 GLU A O 1
ATOM 1087 N N . ILE A 1 135 ? -3.845 -1.997 29.797 1.00 86.19 135 ILE A N 1
ATOM 1088 C CA . ILE A 1 135 ? -3.758 -0.974 30.857 1.00 86.19 135 ILE A CA 1
ATOM 1089 C C . ILE A 1 135 ? -5.107 -0.299 31.125 1.00 86.19 135 ILE A C 1
ATOM 1091 O O . ILE A 1 135 ? -5.376 0.116 32.256 1.00 86.19 135 ILE A O 1
ATOM 1095 N N . LEU A 1 136 ? -5.941 -0.137 30.099 1.00 82.75 136 LEU A N 1
ATOM 1096 C CA . LEU A 1 136 ? -7.164 0.653 30.173 1.00 82.75 136 LEU A CA 1
ATOM 1097 C C . LEU A 1 136 ? -8.395 -0.236 30.301 1.00 82.75 136 LEU A C 1
ATOM 1099 O O . LEU A 1 136 ? -8.499 -1.311 29.718 1.00 82.75 136 LEU A O 1
ATOM 1103 N N . THR A 1 137 ? -9.394 0.258 31.028 1.00 83.19 137 THR A N 1
ATOM 1104 C CA . THR A 1 137 ? -10.721 -0.355 30.997 1.00 83.19 137 THR A CA 1
ATOM 1105 C C . THR A 1 137 ? -11.438 -0.014 29.681 1.00 83.19 137 THR A C 1
ATOM 1107 O O . THR A 1 137 ? -11.146 1.010 29.054 1.00 83.19 137 THR A O 1
ATOM 1110 N N . PRO A 1 138 ? -12.439 -0.805 29.258 1.00 75.44 138 PRO A N 1
ATOM 1111 C CA . PRO A 1 138 ? -13.144 -0.559 27.997 1.00 75.44 138 PRO A CA 1
ATOM 1112 C C . PRO A 1 138 ? -13.793 0.836 27.884 1.00 75.44 138 PRO A C 1
ATOM 1114 O O . PRO A 1 138 ? -13.870 1.410 26.794 1.00 75.44 138 PRO A O 1
ATOM 1117 N N . ASP A 1 139 ? -14.228 1.412 29.007 1.00 77.25 139 ASP A N 1
ATOM 1118 C CA . ASP A 1 139 ? -14.786 2.769 29.044 1.00 77.25 139 ASP A CA 1
ATOM 1119 C C . ASP A 1 139 ? -13.697 3.831 28.819 1.00 77.25 139 ASP A C 1
ATOM 1121 O O . ASP A 1 139 ? -13.913 4.821 28.118 1.00 77.25 139 ASP A O 1
ATOM 1125 N N . GLN A 1 140 ? -12.490 3.604 29.348 1.00 79.88 140 GLN A N 1
ATOM 1126 C CA . GLN A 1 140 ? -11.336 4.483 29.147 1.00 79.88 140 GLN A CA 1
ATOM 1127 C C . GLN A 1 140 ? -10.832 4.444 27.700 1.00 79.88 140 GLN A C 1
ATOM 1129 O O . GLN A 1 140 ? -10.492 5.495 27.156 1.00 79.88 140 GLN A O 1
ATOM 1134 N N . ILE A 1 141 ? -10.852 3.274 27.053 1.00 76.69 141 ILE A N 1
ATOM 1135 C CA . ILE A 1 141 ? -10.549 3.124 25.619 1.00 76.69 141 ILE A CA 1
ATOM 1136 C C . ILE A 1 141 ? -11.521 3.957 24.775 1.00 76.69 141 ILE A C 1
ATOM 1138 O O . ILE A 1 141 ? -11.099 4.690 23.882 1.00 76.69 141 ILE A O 1
ATOM 1142 N N . THR A 1 142 ? -12.815 3.908 25.099 1.00 75.88 142 THR A N 1
ATOM 1143 C CA . THR A 1 142 ? -13.853 4.671 24.386 1.00 75.88 142 THR A CA 1
ATOM 1144 C C . THR A 1 142 ? -13.613 6.181 24.493 1.00 75.88 142 THR A C 1
ATOM 1146 O O . THR A 1 142 ? -13.638 6.890 23.486 1.00 75.88 142 THR A O 1
ATOM 1149 N N . ILE A 1 143 ? -13.306 6.681 25.696 1.00 79.69 143 ILE A N 1
ATOM 1150 C CA . ILE A 1 143 ? -12.981 8.100 25.926 1.00 79.69 143 ILE A CA 1
ATOM 1151 C C . ILE A 1 143 ? -11.688 8.500 25.200 1.00 79.69 143 ILE A C 1
ATOM 1153 O O . ILE A 1 143 ? -11.588 9.604 24.658 1.00 79.69 143 ILE A O 1
ATOM 1157 N N . PHE A 1 144 ? -10.689 7.616 25.183 1.00 79.50 144 PHE A N 1
ATOM 1158 C CA . PHE A 1 144 ? -9.419 7.849 24.502 1.00 79.50 144 PHE A CA 1
ATOM 1159 C C . PHE A 1 144 ? -9.602 7.978 22.985 1.00 79.50 144 PHE A C 1
ATOM 1161 O O . PHE A 1 144 ? -9.122 8.950 22.399 1.00 79.50 144 PHE A O 1
ATOM 1168 N N . MET A 1 145 ? -10.362 7.070 22.364 1.00 77.81 145 MET A N 1
ATOM 1169 C CA . MET A 1 145 ? -10.673 7.130 20.931 1.00 77.81 145 MET A CA 1
ATOM 1170 C C . MET A 1 145 ? -11.451 8.402 20.569 1.00 77.81 145 MET A C 1
ATOM 1172 O O . MET A 1 145 ? -11.072 9.100 19.633 1.00 77.81 145 MET A O 1
ATOM 1176 N N . GLN A 1 146 ? -12.450 8.792 21.373 1.00 79.38 146 GLN A N 1
ATOM 1177 C CA . GLN A 1 146 ? -13.190 10.048 21.170 1.00 79.38 146 GLN A CA 1
ATOM 1178 C C . GLN A 1 146 ? -12.285 11.290 21.216 1.00 79.38 146 GLN A C 1
ATOM 1180 O O . GLN A 1 146 ? -12.487 12.242 20.458 1.00 79.38 146 GLN A O 1
ATOM 1185 N N . ARG A 1 147 ? -11.272 11.299 22.093 1.00 78.81 147 ARG A N 1
ATOM 1186 C CA . ARG A 1 147 ? -10.282 12.385 22.142 1.00 78.81 147 ARG A CA 1
ATOM 1187 C C . ARG A 1 147 ? -9.363 12.388 20.926 1.00 78.81 147 ARG A C 1
ATOM 1189 O O . ARG A 1 147 ? -9.088 13.467 20.411 1.00 78.81 147 ARG A O 1
ATOM 1196 N N . ILE A 1 148 ? -8.900 11.224 20.470 1.00 78.19 148 ILE A N 1
ATOM 1197 C CA . ILE A 1 148 ? -8.074 11.120 19.258 1.00 78.19 148 ILE A CA 1
ATOM 1198 C C . ILE A 1 148 ? -8.838 11.635 18.037 1.00 78.19 148 ILE A C 1
ATOM 1200 O O . ILE A 1 148 ? -8.304 12.464 17.300 1.00 78.19 148 ILE A O 1
ATOM 1204 N N . ASP A 1 149 ? -10.092 11.220 17.861 1.00 69.69 149 ASP A N 1
ATOM 1205 C CA . ASP A 1 149 ? -10.925 11.670 16.743 1.00 69.69 149 ASP A CA 1
ATOM 1206 C C . ASP A 1 149 ? -11.153 13.187 16.789 1.00 69.69 149 ASP A C 1
ATOM 1208 O O . ASP A 1 149 ? -11.028 13.876 15.774 1.00 69.69 149 ASP A O 1
ATOM 1212 N N . GLY A 1 150 ? -11.387 13.744 17.982 1.00 70.25 150 GLY A N 1
ATOM 1213 C CA . GLY A 1 150 ? -11.505 15.189 18.181 1.00 70.25 150 GLY A CA 1
ATOM 1214 C C . GLY A 1 150 ? -10.232 15.974 17.838 1.00 70.25 150 GLY A C 1
ATOM 1215 O O . GLY A 1 150 ? -10.320 17.111 17.376 1.00 70.25 150 GLY A O 1
ATOM 1216 N N . VAL A 1 151 ? -9.047 15.388 18.023 1.00 70.19 151 VAL A N 1
ATOM 1217 C CA . VAL A 1 151 ? -7.768 16.011 17.642 1.00 70.19 151 VAL A CA 1
ATOM 1218 C C . VAL A 1 151 ? -7.520 15.896 16.135 1.00 70.19 151 VAL A C 1
ATOM 1220 O O . VAL A 1 151 ? -7.072 16.862 15.523 1.00 70.19 151 VAL A O 1
ATOM 1223 N N . LEU A 1 152 ? -7.858 14.764 15.510 1.00 58.12 152 LEU A N 1
ATOM 1224 C CA . LEU A 1 152 ? -7.690 14.559 14.065 1.00 58.12 152 LEU A CA 1
ATOM 1225 C C . LEU A 1 152 ? -8.622 15.443 13.221 1.00 58.12 152 LEU A C 1
ATOM 1227 O O . LEU A 1 152 ? -8.241 15.860 12.129 1.00 58.12 152 LEU A O 1
ATOM 1231 N N . ILE A 1 153 ? -9.817 15.763 13.727 1.00 53.09 153 ILE A N 1
ATOM 1232 C CA . ILE A 1 153 ? -10.768 16.666 13.058 1.00 53.09 153 ILE A CA 1
ATOM 1233 C C . ILE A 1 153 ? -10.330 18.136 13.171 1.00 53.09 153 ILE A C 1
ATOM 1235 O O . ILE A 1 153 ? -10.501 18.895 12.221 1.00 53.09 153 ILE A O 1
ATOM 1239 N N . ASN A 1 154 ? -9.738 18.535 14.301 1.00 50.91 154 ASN A N 1
ATOM 1240 C CA . ASN A 1 154 ? -9.322 19.921 14.564 1.00 50.91 154 ASN A CA 1
ATOM 1241 C C . ASN A 1 154 ? -7.869 20.232 14.155 1.00 50.91 154 ASN A C 1
ATOM 1243 O O . ASN A 1 154 ? -7.423 21.366 14.299 1.00 50.91 154 ASN A O 1
ATOM 1247 N N . GLY A 1 155 ? -7.119 19.234 13.681 1.00 48.00 155 GLY A N 1
ATOM 1248 C CA . GLY A 1 155 ? -5.733 19.367 13.224 1.00 48.00 155 GLY A CA 1
ATOM 1249 C C . GLY A 1 155 ? -5.567 19.681 11.731 1.00 48.00 155 GLY A C 1
ATOM 1250 O O . GLY A 1 155 ? -4.455 19.533 11.223 1.00 48.00 155 GLY A O 1
ATOM 1251 N N . LYS A 1 156 ? -6.642 20.063 11.027 1.00 42.72 156 LYS A N 1
ATOM 1252 C CA . LYS A 1 156 ? -6.596 20.618 9.664 1.00 42.72 156 LYS A CA 1
ATOM 1253 C C . LYS A 1 156 ? -6.732 22.133 9.680 1.00 42.72 156 LYS A C 1
ATOM 1255 O O . LYS A 1 156 ? -7.624 22.624 10.403 1.00 42.72 156 LYS A O 1
#

Radius of gyration: 23.48 Å; Cα contacts (8 Å, |Δi|>4): 46; chains: 1; bounding box: 60×39×63 Å

Sequence (156 aa):
MQPKYFPNITEDQILLMNRVTRSIAENPEYLNDPKCPYTQTVKDYFTQQVAQTSAVPDLFEGDDVVAIERQIQKLINDLEVYGQSLGAGDASEKLQYFKTKNSLIEKLLSNMERVTNLKLINEFRSVVIQFMDEILTPDQITIFMQRIDGVLINGK

Solvent-accessible surface area (backbone atoms only — not comparable to full-atom values): 9269 Å² total; per-residue (Å²): 132,82,84,82,84,76,81,92,78,52,71,69,58,53,51,54,53,50,51,54,56,46,47,38,74,78,33,83,56,52,79,70,40,93,82,48,87,67,52,70,70,58,48,53,52,51,55,55,52,55,75,73,41,97,66,80,75,63,78,73,72,52,46,62,60,52,47,51,48,52,50,51,51,47,52,51,52,55,46,52,57,51,59,72,70,57,61,94,82,44,61,69,58,51,52,52,49,53,52,54,50,51,55,51,51,52,52,47,50,55,49,52,52,52,51,50,53,52,49,52,51,51,50,50,51,51,54,51,52,50,52,43,66,74,75,40,54,77,69,52,49,53,55,50,52,56,51,52,52,55,48,65,68,68,71,113

Foldseek 3Di:
DPDDDDDDDDPVNVVVLLVLLVVCVVPVCQCVPPPRPDDPVVSVVSVVVNVVDPDSPNPPPCCVLVVVLVVLVVVLVVLVVVLVVDDPPPPVVNVVSVVVNVVSVVVNVVSVVVVVVVVVVVVVVVVVVVVCVVPHDPVRVVVVVVVVVVCVVVVD

Nearest PDB structures (foldseek):
  4ckg-assembly1_A  TM=4.508E-01  e=7.273E+00  Homo sapiens
  7ajf-assembly1_a  TM=5.019E-01  e=8.686E+00  Bos taurus
  5y9o-assembly1_B  TM=4.726E-01  e=9.216E+00  Legionella pneumophila

Secondary structure (DSSP, 8-state):
-PPPP-----HHHHHHHHHHHHHHHH-TTGGG-TT----HHHHHHHHHHHHH-SS---SSSSHHHHHHHHHHHHHHHHHHHHHHH--TT-HHHHHHHHHHHHHHHHHHHHHHHHHHHHHHHHHHHHHHHHHHHHHS-HHHHHHHHHHHHHHHHHT-